Protein AF-A0A954UXI1-F1 (afdb_monomer_lite)

Secondary structure (DSSP, 8-state):
----HHHHHSTT-HHHHH-TT----HHHHHHHHHHHHHHHTT--------TTS-HHHHHHHHHHHHHTGGG-

Sequence (72 aa):
MSLDVSSILGTGGLIARRLKHYEERPQQLAMAQAVAEAMANERHLIAEAGTGVGKSFAYLVPAILYATEDQV

pLDDT: mean 93.68, std 7.65, range [55.16, 98.25]

Foldseek 3Di:
DDDDLCQQQNDVHPVCVVDVPRDRDPVLSVLLVVLLVCLVVVHDDDDDDDPPSPVVCSNVVSVVCSVCVVVD

Structure (mmCIF, N/CA/C/O backbone):
data_AF-A0A954UXI1-F1
#
_entry.id   AF-A0A954UXI1-F1
#
loop_
_atom_site.group_PDB
_atom_site.id
_atom_site.type_symbol
_atom_site.label_atom_id
_atom_site.label_alt_id
_atom_site.label_comp_id
_atom_site.label_asym_id
_atom_site.label_entity_id
_atom_site.label_seq_id
_atom_site.pdbx_PDB_ins_code
_atom_site.Cartn_x
_atom_site.Cartn_y
_atom_site.Cartn_z
_atom_site.occupancy
_atom_site.B_iso_or_equiv
_atom_site.auth_seq_id
_atom_site.auth_comp_id
_atom_site.auth_asym_id
_atom_site.auth_atom_id
_atom_site.pdbx_PDB_model_num
ATOM 1 N N . MET A 1 1 ? 6.808 -4.775 16.909 1.00 55.16 1 MET A N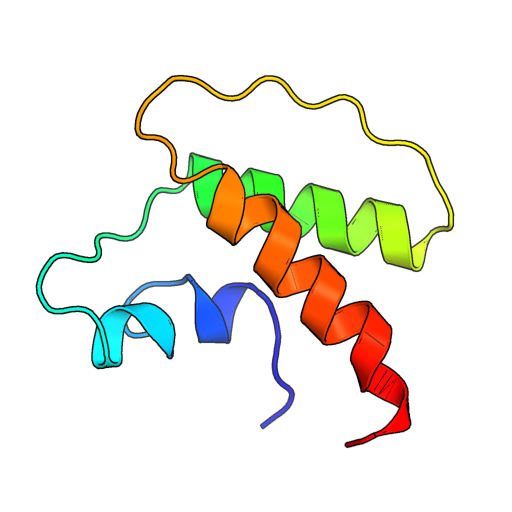 1
ATOM 2 C CA . MET A 1 1 ? 6.953 -3.897 15.728 1.00 55.16 1 MET A CA 1
ATOM 3 C C . MET A 1 1 ? 5.552 -3.647 15.222 1.00 55.16 1 MET A C 1
ATOM 5 O O . MET A 1 1 ? 4.892 -4.624 14.897 1.00 55.16 1 MET A O 1
ATOM 9 N N . SER A 1 2 ? 5.078 -2.405 15.249 1.00 80.81 2 SER A N 1
ATOM 10 C CA . SER A 1 2 ? 3.808 -2.043 14.614 1.00 80.81 2 SER A CA 1
ATOM 11 C C . SER A 1 2 ? 3.949 -2.206 13.101 1.00 80.81 2 SER A C 1
ATOM 13 O O . SER A 1 2 ? 4.981 -1.831 12.541 1.00 80.81 2 SER A O 1
ATOM 15 N N . LEU A 1 3 ? 2.955 -2.817 12.457 1.00 91.94 3 LEU A N 1
ATOM 16 C CA . LEU A 1 3 ? 2.897 -2.896 11.001 1.00 91.94 3 LEU A CA 1
ATOM 17 C C . LEU A 1 3 ? 2.393 -1.564 10.452 1.00 91.94 3 LEU A C 1
ATOM 19 O O . LEU A 1 3 ? 1.433 -0.998 10.961 1.00 91.94 3 LEU A O 1
ATOM 23 N N . ASP A 1 4 ? 3.032 -1.092 9.394 1.00 94.12 4 ASP A N 1
ATOM 24 C CA . ASP A 1 4 ? 2.627 0.095 8.653 1.00 94.12 4 ASP A CA 1
ATOM 25 C C . ASP A 1 4 ? 2.929 -0.088 7.159 1.00 94.12 4 ASP A C 1
ATOM 27 O O . ASP A 1 4 ? 3.524 -1.076 6.718 1.00 94.12 4 ASP A O 1
ATOM 31 N N . VAL A 1 5 ? 2.514 0.880 6.350 1.00 96.62 5 VAL A N 1
ATOM 32 C CA . VAL A 1 5 ? 2.730 0.836 4.903 1.00 96.62 5 VAL A CA 1
ATOM 33 C C . VAL A 1 5 ? 4.223 0.726 4.552 1.00 96.62 5 VAL A C 1
ATOM 35 O O . VAL A 1 5 ? 4.592 -0.060 3.676 1.00 96.62 5 VAL A O 1
ATOM 38 N N . SER A 1 6 ? 5.091 1.477 5.234 1.00 95.50 6 SER A N 1
ATOM 39 C CA . SER A 1 6 ? 6.528 1.550 4.936 1.00 95.50 6 SER A CA 1
ATOM 40 C C . SER A 1 6 ? 7.256 0.241 5.254 1.00 95.50 6 SER A C 1
ATOM 42 O O . SER A 1 6 ? 8.093 -0.212 4.479 1.00 95.50 6 SER A O 1
ATOM 44 N N . SER A 1 7 ? 6.905 -0.419 6.353 1.00 95.62 7 SER A N 1
ATOM 45 C CA . SER A 1 7 ? 7.445 -1.724 6.748 1.00 95.62 7 SER A CA 1
ATOM 46 C C . SER A 1 7 ? 6.992 -2.866 5.829 1.00 95.62 7 SER A C 1
ATOM 48 O O . SER A 1 7 ? 7.666 -3.898 5.745 1.00 95.62 7 SER A O 1
ATOM 50 N N . ILE A 1 8 ? 5.892 -2.689 5.090 1.00 96.75 8 ILE A N 1
ATOM 51 C CA . ILE A 1 8 ? 5.370 -3.679 4.137 1.00 96.75 8 ILE A CA 1
ATOM 52 C C . ILE A 1 8 ? 5.893 -3.435 2.714 1.00 96.75 8 ILE A C 1
ATOM 54 O O . ILE A 1 8 ? 6.363 -4.384 2.077 1.00 96.75 8 ILE A O 1
ATOM 58 N N . LEU A 1 9 ? 5.815 -2.193 2.223 1.00 97.00 9 LEU A N 1
ATOM 59 C CA . LEU A 1 9 ? 6.088 -1.809 0.830 1.00 97.00 9 LEU A CA 1
ATOM 60 C C . LEU A 1 9 ? 7.431 -1.088 0.619 1.00 97.00 9 LEU A C 1
ATOM 62 O O . LEU A 1 9 ? 7.881 -0.971 -0.520 1.00 97.00 9 LEU A O 1
ATOM 66 N N . GLY A 1 10 ? 8.086 -0.602 1.669 1.00 95.00 10 GLY A N 1
ATOM 67 C CA . GLY A 1 10 ? 9.390 0.052 1.547 1.00 95.00 10 GLY A CA 1
ATOM 68 C C . GLY A 1 10 ? 10.520 -0.915 1.186 1.00 95.00 10 GLY A C 1
ATOM 69 O O . GLY A 1 10 ? 10.347 -2.140 1.124 1.00 95.00 10 GLY A O 1
ATOM 70 N N . THR A 1 11 ? 11.714 -0.364 0.976 1.00 92.69 11 THR A N 1
ATOM 71 C CA . THR A 1 11 ? 12.942 -1.125 0.726 1.00 92.69 11 THR A CA 1
ATOM 72 C C . THR A 1 11 ? 13.155 -2.179 1.810 1.00 92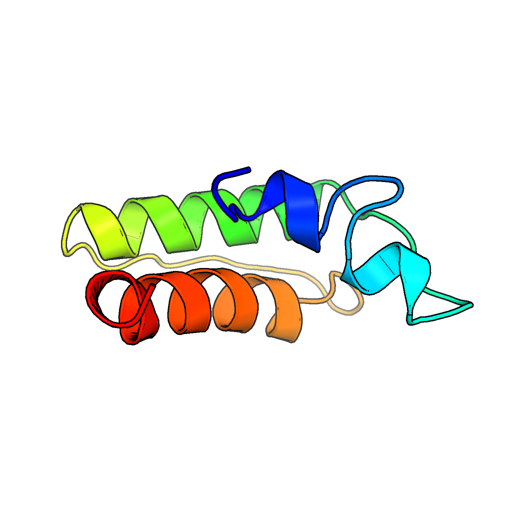.69 11 THR A C 1
ATOM 74 O O . THR A 1 11 ? 13.229 -1.882 3.000 1.00 92.69 11 THR A O 1
ATOM 77 N N . GLY A 1 12 ? 13.253 -3.446 1.396 1.00 90.94 12 GLY A N 1
ATOM 78 C CA . GLY A 1 12 ? 13.429 -4.568 2.321 1.00 90.94 12 GLY A CA 1
ATOM 79 C C . GLY A 1 12 ? 12.221 -4.849 3.225 1.00 90.94 12 GLY A C 1
ATOM 80 O O . GLY A 1 12 ? 12.365 -5.606 4.191 1.00 90.94 12 GLY A O 1
ATOM 81 N N . GLY A 1 13 ? 11.053 -4.271 2.927 1.00 94.88 13 GLY A N 1
ATOM 82 C CA . GLY A 1 13 ? 9.786 -4.540 3.602 1.00 94.88 13 GLY A CA 1
ATOM 83 C C . GLY A 1 13 ? 9.259 -5.956 3.358 1.00 94.88 13 GLY A C 1
ATOM 84 O O . GLY A 1 13 ? 9.840 -6.744 2.603 1.00 94.88 13 GLY A O 1
ATOM 85 N N . LEU A 1 14 ? 8.151 -6.310 4.011 1.00 95.75 14 LEU A N 1
ATOM 86 C CA . LEU A 1 14 ? 7.608 -7.677 3.983 1.00 95.75 14 LEU A CA 1
ATOM 87 C C . LEU A 1 14 ? 7.334 -8.198 2.564 1.00 95.75 14 LEU A C 1
ATOM 89 O O . LEU A 1 14 ? 7.647 -9.353 2.266 1.00 95.75 14 LEU A O 1
ATOM 93 N N . ILE A 1 15 ? 6.814 -7.352 1.670 1.00 95.81 15 ILE A N 1
ATOM 94 C CA . ILE A 1 15 ? 6.566 -7.738 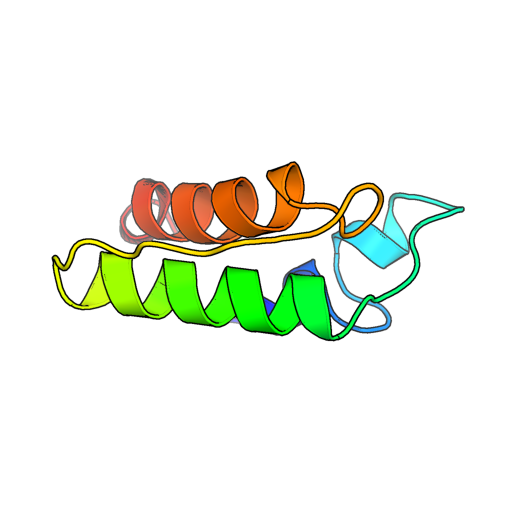0.274 1.00 95.81 15 ILE A CA 1
ATOM 95 C C . ILE A 1 15 ? 7.882 -7.920 -0.484 1.00 95.81 15 ILE A C 1
ATOM 97 O O . ILE A 1 15 ? 8.050 -8.936 -1.162 1.00 95.81 15 ILE A O 1
ATOM 101 N N . ALA A 1 16 ? 8.842 -7.006 -0.311 1.00 95.25 16 ALA A N 1
ATOM 102 C CA . ALA A 1 16 ? 10.165 -7.096 -0.931 1.00 95.25 16 ALA A CA 1
ATOM 103 C C . ALA A 1 16 ? 10.903 -8.389 -0.547 1.00 95.25 16 ALA A C 1
ATOM 105 O O . ALA A 1 16 ? 11.543 -9.023 -1.382 1.00 95.25 16 ALA A O 1
ATOM 106 N N . ARG A 1 17 ? 10.763 -8.832 0.710 1.00 94.69 17 ARG A N 1
ATOM 107 C CA . ARG A 1 17 ? 11.356 -10.089 1.200 1.00 94.69 17 ARG A CA 1
ATOM 108 C C . ARG A 1 17 ? 10.734 -11.334 0.572 1.00 94.69 17 ARG A C 1
ATOM 110 O O . ARG A 1 17 ? 11.399 -12.362 0.480 1.00 94.69 17 ARG A O 1
ATOM 117 N N . ARG A 1 18 ? 9.458 -11.276 0.176 1.00 95.81 18 ARG A N 1
ATOM 118 C CA . ARG A 1 18 ? 8.712 -12.444 -0.320 1.00 95.81 18 ARG A CA 1
ATOM 119 C C . ARG A 1 18 ? 8.672 -12.541 -1.842 1.00 95.81 18 ARG A C 1
ATOM 121 O O . ARG A 1 18 ? 8.604 -13.656 -2.370 1.00 95.81 18 ARG A O 1
ATOM 128 N N . LEU A 1 19 ? 8.684 -11.405 -2.535 1.00 95.06 19 LEU A N 1
ATOM 129 C CA . LEU A 1 19 ? 8.567 -11.306 -3.985 1.00 95.06 19 LEU A CA 1
ATOM 130 C C . LEU A 1 19 ? 9.916 -10.926 -4.604 1.00 95.06 19 LEU A C 1
ATOM 132 O O . LEU A 1 19 ? 10.333 -9.776 -4.555 1.00 95.06 19 LEU A O 1
ATOM 136 N N . LYS A 1 20 ? 10.569 -11.896 -5.258 1.00 91.50 20 LYS A N 1
ATOM 137 C CA . LYS A 1 20 ? 11.928 -11.774 -5.826 1.00 91.50 20 LYS A CA 1
ATOM 138 C C . LYS A 1 20 ? 12.128 -10.589 -6.787 1.00 91.50 20 LYS A C 1
ATOM 140 O O . LYS A 1 20 ? 13.246 -10.114 -6.935 1.00 91.50 20 LYS A O 1
ATOM 145 N N . HIS A 1 21 ? 11.064 -10.150 -7.454 1.00 91.50 21 HIS A N 1
ATOM 146 C CA . HIS A 1 21 ? 11.088 -9.067 -8.445 1.00 91.50 21 HIS A CA 1
ATOM 147 C C . HIS A 1 21 ? 10.323 -7.825 -7.984 1.00 91.50 21 HIS A C 1
ATOM 149 O O . HIS A 1 21 ? 9.930 -6.998 -8.803 1.00 91.50 21 HIS A O 1
ATOM 155 N N . TYR A 1 22 ? 10.056 -7.714 -6.684 1.00 94.06 22 TYR A N 1
ATOM 156 C CA . TYR A 1 22 ? 9.524 -6.484 -6.135 1.00 94.06 22 TYR A CA 1
ATOM 157 C C . TYR A 1 22 ? 10.619 -5.424 -6.095 1.00 94.06 22 TYR A C 1
ATOM 159 O O . TYR A 1 22 ? 11.721 -5.664 -5.606 1.00 94.06 22 TYR A O 1
ATOM 167 N N . GLU A 1 23 ? 10.276 -4.245 -6.583 1.00 93.00 23 GLU A N 1
ATOM 168 C CA . GLU A 1 23 ? 11.059 -3.032 -6.428 1.00 93.00 23 GLU A CA 1
ATOM 169 C C . GLU A 1 23 ? 10.196 -2.023 -5.677 1.00 93.00 23 GLU A C 1
ATOM 171 O O . GLU A 1 23 ? 8.983 -1.943 -5.901 1.00 93.00 23 GLU A O 1
ATOM 176 N N . GLU A 1 24 ? 10.815 -1.260 -4.783 1.00 90.56 24 GLU A N 1
ATOM 177 C CA . GLU A 1 24 ? 10.141 -0.114 -4.192 1.00 90.56 24 GLU A CA 1
ATOM 178 C C . GLU A 1 24 ? 9.862 0.917 -5.290 1.00 90.56 24 GLU A C 1
ATOM 180 O O . GLU A 1 24 ? 10.731 1.239 -6.102 1.00 90.56 24 GLU A O 1
ATOM 185 N N . ARG A 1 25 ? 8.645 1.459 -5.296 1.00 94.31 25 ARG A N 1
ATOM 186 C CA . ARG A 1 25 ? 8.266 2.564 -6.174 1.00 94.31 25 ARG A CA 1
ATOM 187 C C . ARG A 1 25 ? 7.788 3.727 -5.308 1.00 94.31 25 ARG A C 1
ATOM 189 O O . ARG A 1 25 ? 6.754 3.578 -4.654 1.00 94.31 25 ARG A O 1
ATOM 196 N N . PRO A 1 26 ? 8.461 4.892 -5.318 1.00 94.62 26 PRO A N 1
ATOM 197 C CA . PRO A 1 26 ? 8.076 6.021 -4.471 1.00 94.62 26 PRO A CA 1
ATOM 198 C C . PRO A 1 26 ? 6.611 6.442 -4.641 1.00 94.62 26 PRO A C 1
ATOM 200 O O . PRO A 1 26 ? 5.937 6.744 -3.662 1.00 94.62 26 PRO A O 1
ATOM 203 N N . GLN A 1 27 ? 6.074 6.384 -5.866 1.00 96.31 27 GLN A N 1
ATOM 204 C CA . GLN A 1 27 ? 4.669 6.712 -6.133 1.00 96.31 27 GLN A CA 1
ATOM 205 C C . GLN A 1 27 ? 3.696 5.693 -5.518 1.00 96.31 27 GLN A C 1
ATOM 207 O O . GLN A 1 27 ? 2.596 6.062 -5.118 1.00 96.31 27 GLN A O 1
ATOM 212 N N . GLN A 1 28 ? 4.089 4.418 -5.423 1.00 97.81 28 GLN A N 1
ATOM 213 C CA . GLN A 1 28 ? 3.296 3.381 -4.761 1.00 97.81 28 GLN A CA 1
ATOM 214 C C . GLN A 1 28 ? 3.203 3.643 -3.262 1.00 97.81 28 GLN A C 1
ATOM 216 O O . GLN A 1 28 ? 2.114 3.586 -2.696 1.00 97.81 28 GLN A O 1
ATOM 221 N N . LEU A 1 29 ? 4.346 3.940 -2.638 1.00 97.06 29 LEU A N 1
ATOM 222 C CA . LEU A 1 29 ? 4.433 4.223 -1.212 1.00 97.06 29 LEU A CA 1
ATOM 223 C C . LEU A 1 29 ? 3.671 5.507 -0.860 1.00 97.06 29 LEU A C 1
ATOM 225 O O . LEU A 1 29 ? 2.877 5.499 0.076 1.00 97.06 29 LEU A O 1
ATOM 229 N N . ALA A 1 30 ? 3.822 6.563 -1.665 1.00 97.25 30 ALA A N 1
ATOM 230 C CA . ALA A 1 30 ? 3.078 7.810 -1.502 1.00 97.25 30 ALA A CA 1
ATOM 231 C C . ALA A 1 30 ? 1.558 7.603 -1.628 1.00 97.25 30 ALA A C 1
ATOM 233 O O . ALA A 1 30 ? 0.798 8.078 -0.787 1.00 97.25 30 ALA A O 1
ATOM 234 N N . MET A 1 31 ? 1.100 6.846 -2.636 1.00 98.00 31 MET A N 1
ATOM 235 C CA . MET A 1 31 ? -0.321 6.511 -2.780 1.00 98.00 31 MET A CA 1
ATOM 236 C C . MET A 1 31 ? -0.828 5.705 -1.580 1.00 98.00 31 MET A C 1
ATOM 238 O O . MET A 1 31 ? -1.914 5.973 -1.078 1.00 98.00 31 MET A O 1
ATOM 242 N N . ALA A 1 32 ? -0.051 4.737 -1.101 1.00 98.19 32 ALA A N 1
ATOM 243 C CA . ALA A 1 32 ? -0.445 3.898 0.021 1.00 98.19 32 ALA A CA 1
ATOM 244 C C . ALA A 1 32 ? -0.538 4.674 1.344 1.00 98.19 32 ALA A C 1
ATOM 246 O O . ALA A 1 32 ? -1.461 4.449 2.124 1.00 98.19 32 ALA A O 1
ATOM 247 N N . GLN A 1 33 ? 0.369 5.627 1.570 1.00 97.69 33 GLN A N 1
ATOM 248 C CA . GLN A 1 33 ? 0.302 6.558 2.699 1.00 97.69 33 GLN A CA 1
ATOM 249 C C . GLN A 1 33 ? -0.932 7.464 2.606 1.00 97.69 33 GLN A C 1
ATOM 251 O O . GLN A 1 33 ? -1.657 7.592 3.587 1.00 97.69 33 GLN A O 1
ATOM 256 N N . ALA A 1 34 ? -1.228 8.011 1.421 1.00 98.19 34 ALA A N 1
ATOM 257 C CA . ALA A 1 34 ? -2.420 8.832 1.207 1.00 98.19 34 ALA A CA 1
ATOM 258 C C . ALA A 1 34 ? -3.721 8.044 1.440 1.00 98.19 34 ALA A C 1
ATOM 260 O O . ALA A 1 34 ? -4.667 8.569 2.024 1.00 98.19 34 ALA A O 1
ATOM 261 N N . VAL A 1 35 ? -3.778 6.775 1.014 1.00 98.25 35 VAL A N 1
ATOM 262 C CA . VAL A 1 35 ? -4.924 5.893 1.290 1.00 98.25 35 VAL A CA 1
ATOM 263 C C . VAL A 1 35 ? -5.052 5.630 2.792 1.00 98.25 35 VAL A C 1
ATOM 265 O O . VAL A 1 35 ? -6.151 5.770 3.321 1.00 98.25 35 VAL A O 1
ATOM 268 N N . ALA A 1 36 ? -3.957 5.299 3.487 1.00 97.50 36 ALA A N 1
ATOM 269 C CA . ALA A 1 36 ? -3.971 5.082 4.937 1.00 97.50 36 ALA A CA 1
ATOM 270 C C . ALA A 1 36 ? -4.486 6.316 5.695 1.00 97.50 36 ALA A C 1
ATOM 272 O O . ALA A 1 36 ? -5.361 6.199 6.549 1.00 97.50 36 ALA A O 1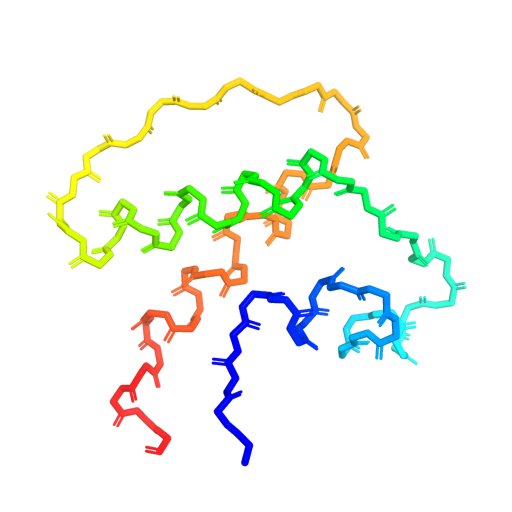
ATOM 273 N N . GLU A 1 37 ? -3.988 7.504 5.342 1.00 97.81 37 GLU A N 1
ATOM 274 C CA . GLU A 1 37 ? -4.420 8.769 5.934 1.00 97.81 37 GLU A CA 1
ATOM 275 C C . GLU A 1 37 ? -5.905 9.042 5.663 1.00 97.81 37 GLU A C 1
ATOM 277 O O . GLU A 1 37 ? -6.637 9.422 6.575 1.00 97.81 37 GLU A O 1
ATOM 282 N N . ALA A 1 38 ? -6.379 8.821 4.435 1.00 98.25 38 ALA A N 1
ATOM 283 C CA . ALA A 1 38 ? -7.783 9.019 4.092 1.00 98.25 38 ALA A CA 1
ATOM 284 C C . ALA A 1 38 ? -8.710 8.087 4.888 1.00 98.25 38 ALA A C 1
ATOM 286 O O . ALA A 1 38 ? -9.738 8.544 5.385 1.00 98.25 38 ALA A O 1
ATOM 287 N N . MET A 1 39 ? -8.329 6.816 5.057 1.00 96.06 39 MET A N 1
ATOM 288 C CA . MET A 1 39 ? -9.092 5.849 5.855 1.00 96.06 39 MET A CA 1
ATOM 289 C C . MET A 1 39 ? -9.105 6.227 7.340 1.00 96.06 39 MET A C 1
ATOM 291 O O . MET A 1 39 ? -10.176 6.278 7.937 1.00 96.06 39 MET A O 1
ATOM 295 N N . ALA A 1 40 ? -7.948 6.582 7.909 1.00 95.31 40 ALA A N 1
ATOM 296 C CA . ALA A 1 40 ? -7.835 6.999 9.309 1.00 95.31 40 ALA A CA 1
ATOM 297 C C . ALA A 1 40 ? -8.641 8.271 9.633 1.00 95.31 40 ALA A C 1
ATOM 299 O O . ALA A 1 40 ? -9.078 8.458 10.763 1.00 95.31 40 ALA A O 1
ATOM 300 N N . ASN A 1 41 ? -8.843 9.147 8.644 1.00 97.44 41 ASN A N 1
ATOM 301 C CA . ASN A 1 41 ? -9.597 10.392 8.798 1.00 97.44 41 ASN A CA 1
ATOM 302 C C . ASN A 1 41 ? -11.047 10.310 8.286 1.00 97.44 41 ASN A C 1
ATOM 304 O O . ASN A 1 41 ? -11.707 11.348 8.227 1.00 97.44 41 ASN A O 1
ATOM 308 N N . GLU A 1 42 ? -11.526 9.130 7.877 1.00 96.31 42 GLU A N 1
ATOM 309 C CA . GLU A 1 42 ? -12.865 8.922 7.297 1.00 96.31 42 GLU A CA 1
ATOM 310 C C . GLU A 1 42 ? -13.169 9.852 6.101 1.00 96.31 42 GLU A C 1
ATOM 312 O O . GLU A 1 42 ? -14.261 10.405 5.955 1.00 96.31 42 GLU A O 1
ATOM 317 N N . ARG A 1 43 ? -12.184 10.056 5.216 1.00 98.00 43 ARG A N 1
ATOM 318 C CA . ARG A 1 43 ? -12.296 10.932 4.036 1.00 98.00 43 ARG A CA 1
ATOM 319 C C . ARG A 1 43 ? -12.234 10.154 2.730 1.00 98.00 43 ARG A C 1
ATOM 321 O O . ARG A 1 43 ? -11.598 9.110 2.617 1.00 98.00 43 ARG A O 1
ATOM 328 N N . HIS A 1 44 ? -12.843 10.722 1.693 1.00 97.88 44 HIS A N 1
ATOM 329 C CA . HIS A 1 44 ? -12.664 10.242 0.328 1.00 97.88 44 HIS A CA 1
ATOM 330 C C . HIS A 1 44 ? -11.339 10.741 -0.258 1.00 97.88 44 HIS A C 1
ATOM 332 O O . HIS A 1 44 ? -11.008 11.921 -0.152 1.00 97.88 44 HIS A O 1
ATOM 338 N N . LEU A 1 45 ? -10.621 9.843 -0.933 1.00 98.00 45 LEU A N 1
ATOM 339 C CA . LEU A 1 45 ? -9.422 10.149 -1.706 1.00 98.00 45 LEU A CA 1
ATOM 340 C C . LEU A 1 45 ? -9.682 9.870 -3.186 1.00 98.00 45 LEU A C 1
ATOM 342 O O . LEU A 1 45 ? -10.129 8.784 -3.551 1.00 98.00 45 LEU A O 1
ATOM 346 N N . ILE A 1 46 ? -9.335 10.830 -4.040 1.00 97.75 46 ILE A N 1
ATOM 347 C CA . ILE A 1 46 ? -9.210 10.625 -5.484 1.00 97.75 46 ILE A CA 1
ATOM 348 C C . ILE A 1 46 ? -7.718 10.649 -5.801 1.00 97.75 46 ILE A C 1
ATOM 350 O O . ILE A 1 46 ? -7.053 11.653 -5.558 1.00 97.75 46 ILE A O 1
ATOM 354 N N . ALA A 1 47 ? -7.193 9.547 -6.330 1.00 95.06 47 ALA A N 1
ATOM 355 C CA . ALA A 1 47 ? -5.787 9.423 -6.690 1.00 95.06 47 ALA A CA 1
ATOM 356 C C . ALA A 1 47 ? -5.650 8.894 -8.118 1.00 95.06 47 ALA A C 1
ATOM 358 O O . ALA A 1 47 ? -6.239 7.873 -8.477 1.00 95.06 47 ALA A O 1
ATOM 359 N N . GLU A 1 48 ? -4.835 9.572 -8.922 1.00 95.00 48 GLU A N 1
ATOM 360 C CA . GLU A 1 48 ? -4.398 9.067 -10.216 1.00 95.00 48 GLU A CA 1
ATOM 361 C C . GLU A 1 48 ? -3.065 8.336 -10.051 1.00 95.00 48 GLU A C 1
ATOM 363 O O . GLU A 1 48 ? -2.132 8.835 -9.425 1.00 95.00 48 GLU A O 1
ATOM 368 N N . ALA A 1 49 ? -2.959 7.146 -10.639 1.00 93.12 49 ALA A N 1
ATOM 369 C CA . ALA A 1 49 ? -1.702 6.421 -10.684 1.00 93.12 49 ALA A CA 1
ATOM 370 C C . ALA A 1 49 ? -1.508 5.741 -12.042 1.00 93.12 49 ALA A C 1
ATOM 372 O O . ALA A 1 49 ? -2.373 5.008 -12.543 1.00 93.12 49 ALA A O 1
ATOM 373 N N . GLY A 1 50 ? -0.324 5.947 -12.618 1.00 92.12 50 GLY A N 1
ATOM 374 C CA . GLY A 1 50 ? 0.072 5.370 -13.899 1.00 92.12 50 GLY A CA 1
ATOM 375 C C . GLY A 1 50 ? 0.065 3.836 -13.908 1.00 92.12 50 GLY A C 1
ATOM 376 O O . GLY A 1 50 ? -0.061 3.153 -12.881 1.00 92.12 50 GLY A O 1
ATOM 377 N N . THR A 1 51 ? 0.163 3.241 -15.093 1.00 92.50 51 THR A N 1
ATOM 378 C CA . THR A 1 51 ? 0.377 1.792 -15.242 1.00 92.50 51 THR A CA 1
ATOM 379 C C . THR A 1 51 ? 1.714 1.379 -14.623 1.00 92.50 51 THR A C 1
ATOM 381 O O . THR A 1 51 ? 2.661 2.155 -14.624 1.00 92.50 51 THR A O 1
ATOM 384 N N . GLY A 1 52 ? 1.802 0.169 -14.064 1.00 90.94 52 GLY A N 1
ATOM 385 C CA . GLY A 1 52 ? 3.051 -0.342 -13.477 1.00 90.94 52 GLY A CA 1
ATOM 386 C C . GLY A 1 52 ? 3.429 0.223 -12.099 1.00 90.94 52 GLY A C 1
ATOM 387 O O . GLY A 1 52 ? 4.270 -0.362 -11.430 1.00 90.94 52 GLY A O 1
ATOM 388 N N . VAL A 1 53 ? 2.749 1.266 -11.604 1.00 93.25 53 VAL A N 1
ATOM 389 C CA . VAL A 1 53 ? 2.994 1.856 -10.267 1.00 93.25 53 VAL A CA 1
ATOM 390 C C . VAL A 1 53 ? 2.720 0.873 -9.118 1.00 93.25 53 VAL A C 1
ATOM 392 O O . VAL A 1 53 ? 3.195 1.065 -8.011 1.00 93.25 53 VAL A O 1
ATOM 395 N N . GLY A 1 54 ? 1.979 -0.215 -9.354 1.00 95.25 54 GLY A N 1
ATOM 396 C CA . GLY A 1 54 ? 1.610 -1.156 -8.291 1.00 95.25 54 GLY A CA 1
ATOM 397 C C . GLY A 1 54 ? 0.413 -0.685 -7.457 1.00 95.25 54 GLY A C 1
ATOM 398 O O . GLY A 1 54 ? 0.346 -0.966 -6.261 1.00 95.25 54 GLY A O 1
ATOM 399 N N . LYS A 1 55 ? -0.540 -0.003 -8.113 1.00 97.25 55 LYS A N 1
ATOM 400 C CA . LYS A 1 55 ? -1.785 0.547 -7.541 1.00 97.25 55 LYS A CA 1
ATOM 401 C C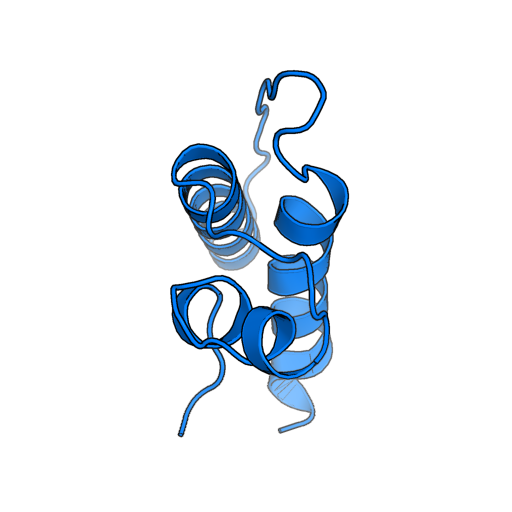 . LYS A 1 55 ? -2.526 -0.419 -6.617 1.00 97.25 55 LYS A C 1
ATOM 403 O O . LYS A 1 55 ? -3.001 -0.009 -5.569 1.00 97.25 55 LYS A O 1
ATOM 408 N N . SER A 1 56 ? -2.607 -1.695 -7.003 1.00 96.81 56 SER A N 1
ATOM 409 C CA . SER A 1 56 ? -3.315 -2.714 -6.225 1.00 96.81 56 SER A CA 1
ATOM 410 C C . SER A 1 56 ? -2.734 -2.884 -4.830 1.00 96.81 56 SER A C 1
ATOM 412 O O . SER A 1 56 ? -3.466 -2.814 -3.856 1.00 96.81 56 SER A O 1
ATOM 414 N N . PHE A 1 57 ? -1.414 -3.022 -4.708 1.00 97.12 57 PHE A N 1
ATOM 415 C CA . PHE A 1 57 ? -0.773 -3.053 -3.393 1.00 97.12 57 PHE A CA 1
ATOM 416 C C . PHE A 1 57 ? -0.943 -1.729 -2.647 1.00 97.12 57 PHE A C 1
ATOM 418 O O . PHE A 1 57 ? -1.134 -1.750 -1.435 1.00 97.12 57 PHE A O 1
ATOM 425 N N . ALA A 1 58 ? -0.919 -0.603 -3.368 1.00 97.62 58 ALA A N 1
ATOM 426 C CA . ALA A 1 58 ? -1.049 0.707 -2.750 1.00 97.62 58 ALA A CA 1
ATOM 427 C C . ALA A 1 58 ? -2.409 0.923 -2.067 1.00 97.62 58 ALA A C 1
ATOM 429 O O . ALA A 1 58 ? -2.434 1.550 -1.019 1.00 97.62 58 ALA A O 1
ATOM 430 N N . TYR A 1 59 ? -3.518 0.381 -2.590 1.00 97.38 59 TYR A N 1
ATOM 431 C CA . TYR A 1 59 ? -4.805 0.442 -1.881 1.00 97.38 59 TYR A CA 1
ATOM 432 C C . TYR A 1 59 ? -5.067 -0.768 -0.972 1.00 97.38 59 TYR A C 1
ATOM 434 O O . TYR A 1 59 ? -5.732 -0.614 0.046 1.00 97.38 59 TYR A O 1
ATOM 442 N N . LEU A 1 60 ? -4.558 -1.968 -1.293 1.00 98.06 60 LEU A N 1
ATOM 443 C CA . LEU A 1 60 ? -4.844 -3.175 -0.502 1.00 98.06 60 LEU A CA 1
ATOM 444 C C . LEU A 1 60 ? -4.104 -3.203 0.831 1.00 98.06 60 LEU A C 1
ATOM 446 O O . LEU A 1 60 ? -4.699 -3.578 1.832 1.00 98.06 60 LEU A O 1
ATOM 450 N N . VAL A 1 61 ? -2.821 -2.836 0.860 1.00 97.44 61 VAL A N 1
ATOM 451 C CA . VAL A 1 61 ? -2.025 -2.876 2.097 1.00 97.44 61 VAL A CA 1
ATOM 452 C C . VAL A 1 61 ? -2.626 -1.990 3.194 1.00 97.44 61 VAL A C 1
ATOM 454 O O . VAL A 1 61 ? -2.921 -2.529 4.260 1.00 97.44 61 VAL A O 1
ATOM 457 N N . PRO A 1 62 ? -2.858 -0.681 2.972 1.00 97.56 62 PRO A N 1
ATOM 458 C CA . PRO A 1 62 ? -3.474 0.158 3.996 1.00 97.56 62 PRO A CA 1
ATOM 459 C C . PRO A 1 62 ? -4.913 -0.262 4.322 1.00 97.56 62 PRO A C 1
ATOM 461 O O . PRO A 1 62 ? -5.295 -0.198 5.484 1.00 97.56 62 PRO A O 1
ATOM 464 N N . ALA A 1 63 ? -5.687 -0.764 3.350 1.00 97.44 63 ALA A N 1
ATOM 465 C CA . ALA A 1 63 ? -7.043 -1.244 3.617 1.00 97.44 63 ALA A CA 1
ATOM 466 C C . ALA A 1 63 ? -7.076 -2.492 4.508 1.00 97.44 63 ALA A C 1
ATOM 468 O O . ALA A 1 63 ? -7.926 -2.586 5.388 1.00 97.44 63 ALA A O 1
ATOM 469 N N . ILE A 1 64 ? -6.154 -3.439 4.302 1.00 96.75 64 ILE A N 1
ATOM 470 C CA . ILE A 1 64 ? -6.019 -4.621 5.160 1.00 96.75 64 ILE A CA 1
ATOM 471 C C . ILE A 1 64 ? -5.599 -4.192 6.562 1.00 96.75 64 ILE A C 1
ATOM 473 O O . ILE A 1 64 ? -6.249 -4.603 7.511 1.00 96.75 64 ILE A O 1
ATOM 477 N N . LEU A 1 65 ? -4.572 -3.340 6.687 1.00 95.25 65 LEU A N 1
ATOM 478 C CA . LEU A 1 65 ? -4.117 -2.840 7.989 1.00 95.25 65 LEU A CA 1
ATOM 479 C C . LEU A 1 65 ? -5.254 -2.179 8.770 1.00 95.25 65 LEU A C 1
ATOM 481 O O . LEU A 1 65 ? -5.457 -2.528 9.925 1.00 95.25 65 LEU A O 1
ATOM 485 N N . TYR A 1 66 ? -6.019 -1.301 8.118 1.00 94.69 66 TYR A N 1
ATOM 486 C CA . TYR A 1 66 ? -7.184 -0.648 8.712 1.00 94.69 66 TYR A CA 1
ATOM 487 C C . TYR A 1 66 ? -8.266 -1.661 9.121 1.00 94.69 66 TYR A C 1
ATOM 489 O O . TYR A 1 66 ? -8.774 -1.622 10.233 1.00 94.69 66 TYR A O 1
ATOM 497 N N . ALA A 1 67 ? -8.596 -2.620 8.250 1.00 94.69 67 ALA A N 1
ATOM 498 C CA . ALA A 1 67 ? -9.630 -3.619 8.529 1.00 94.69 67 ALA A CA 1
ATOM 499 C C . ALA A 1 67 ? -9.245 -4.629 9.626 1.00 94.69 67 ALA A C 1
ATOM 501 O O . ALA A 1 67 ? -10.122 -5.285 10.190 1.00 94.69 67 ALA A O 1
ATOM 502 N N . THR A 1 68 ? -7.949 -4.798 9.896 1.00 93.75 68 THR A N 1
ATOM 503 C CA . THR A 1 68 ? -7.433 -5.745 10.893 1.00 93.75 68 THR A CA 1
ATOM 504 C C . THR A 1 68 ? -6.830 -5.066 12.117 1.00 93.75 68 THR A C 1
ATOM 506 O O . THR A 1 68 ? -6.242 -5.767 12.931 1.00 93.75 68 THR A O 1
ATOM 509 N N . GLU A 1 69 ? -6.935 -3.742 12.257 1.00 85.81 69 GLU A N 1
ATOM 510 C CA . GLU A 1 69 ? -6.301 -2.990 13.352 1.00 85.81 69 GLU A CA 1
ATOM 511 C C . GLU A 1 69 ? -6.719 -3.523 14.735 1.00 85.81 69 GLU A C 1
ATOM 513 O O . GLU A 1 69 ? -5.871 -3.698 15.603 1.00 85.81 69 GLU A O 1
ATOM 518 N N . ASP A 1 70 ? -7.986 -3.921 14.887 1.00 82.06 70 ASP A N 1
ATOM 519 C CA . ASP A 1 70 ? -8.541 -4.492 16.126 1.00 82.06 70 ASP A CA 1
ATOM 520 C C . ASP A 1 70 ? -8.207 -5.983 16.35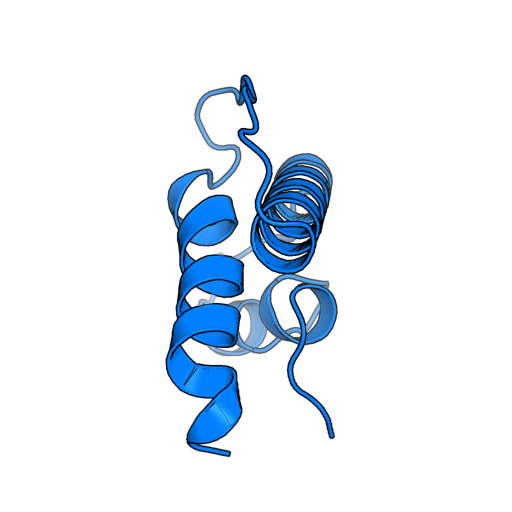6 1.00 82.06 70 ASP A C 1
ATOM 522 O O . ASP A 1 70 ? -8.604 -6.567 17.366 1.00 82.06 70 ASP A O 1
ATOM 526 N N . GLN A 1 71 ? -7.544 -6.646 15.402 1.00 73.69 71 GLN A N 1
ATOM 527 C CA . GLN A 1 71 ? -7.247 -8.087 15.448 1.00 73.69 71 GLN A CA 1
ATOM 528 C C . GLN A 1 71 ? -5.804 -8.399 15.871 1.00 73.69 71 GLN A C 1
ATOM 530 O O . GLN A 1 71 ? -5.429 -9.576 15.908 1.00 73.69 71 GLN A O 1
ATOM 535 N N . VAL A 1 72 ? -4.995 -7.370 16.147 1.00 56.00 72 VAL A N 1
ATOM 536 C CA . VAL A 1 72 ? -3.563 -7.477 16.479 1.00 56.00 72 VAL A CA 1
ATOM 537 C C . VAL A 1 72 ? -3.309 -7.184 17.951 1.00 56.00 72 VAL A C 1
ATOM 539 O O . VAL A 1 72 ? -3.877 -6.206 18.476 1.00 56.00 72 VAL A O 1
#

Radius of gyration: 11.99 Å; chains: 1; bounding box: 26×23×32 Å